Protein AF-A0A379AFY8-F1 (afdb_monomer_lite)

Radius of gyration: 23.56 Å; chains: 1; bounding box: 49×49×52 Å

Sequence (145 aa):
MICLQGTSFAFLGVILSGGLMVKGRGGSPEEIMAMLFGCNLVAALIPILISRCVGSLRKVLTPVVTGTVITLIGISLIKVSITDWAGGHNATDFGSPGNLALGGADVAGDRGAEPLAKSLGAAGGGGGRNRGGMRCRGLDRSSAT

Foldseek 3Di:
DDDDDDDDLLCVVVLVVVLVVCVVVVHDPVVSVVCSVVVVVVVVVVCVVVVVVVPPCVVVPDPVVVVVSVVVSVVVVVVVVVCVLQPHDDDPRRNDVVSVVVVVVVVVVVVVVVVVVVVVVVVPPDDDDDCDDDDPDDDPDDDDD

Structure (mmCIF, N/CA/C/O backbone):
data_AF-A0A379AFY8-F1
#
_entry.id   AF-A0A379AFY8-F1
#
loop_
_atom_site.group_PDB
_atom_site.id
_atom_site.type_symbol
_atom_site.label_atom_id
_atom_site.label_alt_id
_atom_site.label_comp_id
_atom_site.label_asym_id
_atom_site.label_entity_id
_atom_site.label_seq_id
_atom_site.pdbx_PDB_ins_code
_atom_site.Cartn_x
_atom_site.Cartn_y
_atom_site.Cartn_z
_atom_site.occupancy
_atom_site.B_iso_or_equiv
_atom_site.auth_seq_id
_atom_site.auth_comp_id
_atom_site.auth_asym_id
_atom_site.auth_atom_id
_atom_site.pdbx_PDB_model_num
ATOM 1 N N . MET A 1 1 ? -10.998 20.710 13.074 1.00 56.12 1 MET A N 1
ATOM 2 C CA . MET A 1 1 ? -10.455 19.383 12.714 1.00 56.12 1 MET A CA 1
ATOM 3 C C . MET A 1 1 ? -10.229 19.382 11.217 1.00 56.12 1 MET A C 1
ATOM 5 O O . MET A 1 1 ? -11.190 19.586 10.489 1.00 56.12 1 MET A O 1
ATOM 9 N N . ILE A 1 2 ? -8.980 19.258 10.767 1.00 60.00 2 ILE A N 1
ATOM 10 C CA . ILE A 1 2 ? -8.680 19.114 9.337 1.00 60.00 2 ILE A CA 1
ATOM 11 C C . ILE A 1 2 ? -8.851 17.634 9.000 1.00 60.00 2 ILE A C 1
ATOM 13 O O . ILE A 1 2 ? -8.168 16.791 9.576 1.00 60.00 2 ILE A O 1
ATOM 17 N N . CYS A 1 3 ? -9.791 17.324 8.111 1.00 80.06 3 CYS A N 1
ATOM 18 C CA . CYS A 1 3 ? -9.971 15.976 7.587 1.00 80.06 3 CYS A CA 1
ATOM 19 C C . CYS A 1 3 ? -9.143 15.863 6.308 1.00 80.06 3 CYS A C 1
ATOM 21 O O . CYS A 1 3 ? -9.546 16.377 5.268 1.00 80.06 3 CYS A O 1
ATOM 23 N N . LEU A 1 4 ? -7.971 15.233 6.391 1.00 83.62 4 LEU A N 1
ATOM 24 C CA . LEU A 1 4 ? -7.184 14.906 5.208 1.00 83.62 4 LEU A CA 1
ATOM 25 C C . LEU A 1 4 ? -7.728 13.596 4.624 1.00 83.62 4 LEU A C 1
ATOM 27 O O . LEU A 1 4 ? -7.610 12.544 5.251 1.00 83.62 4 LEU A O 1
ATOM 31 N N . GLN A 1 5 ? -8.361 13.661 3.454 1.00 86.31 5 GLN A N 1
ATOM 32 C CA . GLN A 1 5 ? -8.880 12.484 2.763 1.00 86.31 5 GLN A CA 1
ATOM 33 C C . GLN A 1 5 ? -7.851 12.009 1.737 1.00 86.31 5 GLN A C 1
ATOM 35 O O . GLN A 1 5 ? -7.499 12.740 0.817 1.00 86.31 5 GLN A O 1
ATOM 40 N N . GLY A 1 6 ? -7.360 10.785 1.917 1.00 81.12 6 GLY A N 1
ATOM 41 C CA . GLY A 1 6 ? -6.453 10.122 0.986 1.00 81.12 6 GLY A CA 1
ATOM 42 C C . GLY A 1 6 ? -7.106 8.909 0.332 1.00 81.12 6 GLY A C 1
ATOM 43 O O . GLY A 1 6 ? -8.086 8.356 0.837 1.00 81.12 6 GLY A O 1
ATOM 44 N N . THR A 1 7 ? -6.541 8.471 -0.787 1.00 82.31 7 THR A N 1
ATOM 45 C CA . THR A 1 7 ? -6.896 7.204 -1.431 1.00 82.31 7 THR A CA 1
ATOM 46 C C . THR A 1 7 ? -6.288 6.041 -0.649 1.00 82.31 7 THR A C 1
ATOM 48 O O . THR A 1 7 ? -5.096 6.043 -0.344 1.00 82.31 7 THR A O 1
ATOM 51 N N . SER A 1 8 ? -7.095 5.038 -0.304 1.00 84.06 8 SER A N 1
ATOM 52 C CA . SER A 1 8 ? -6.629 3.895 0.487 1.00 84.06 8 SER A CA 1
ATOM 53 C C . SER A 1 8 ? -5.822 2.908 -0.359 1.00 84.06 8 SER A C 1
ATOM 55 O O . SER A 1 8 ? -6.350 2.298 -1.288 1.00 84.06 8 SER A O 1
ATOM 57 N N . PHE A 1 9 ? -4.565 2.671 0.023 1.00 84.06 9 PHE A N 1
ATOM 58 C CA . PHE A 1 9 ? -3.711 1.647 -0.592 1.00 84.06 9 PHE A CA 1
ATOM 59 C C . PHE A 1 9 ? -4.198 0.213 -0.353 1.00 84.06 9 PHE A C 1
ATOM 61 O O . PH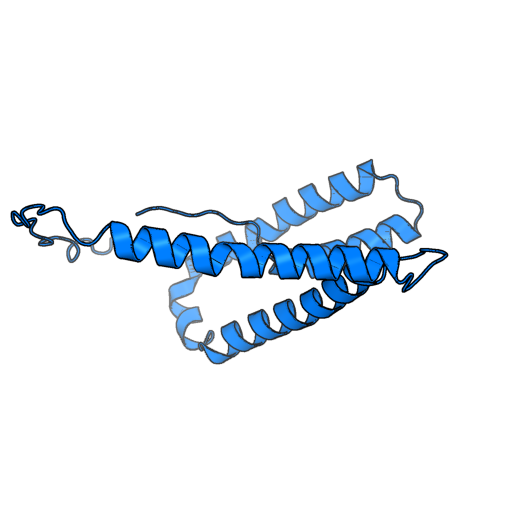E A 1 9 ? -3.835 -0.687 -1.105 1.00 84.06 9 PHE A O 1
ATOM 68 N N . ALA A 1 10 ? -5.055 -0.021 0.645 1.00 84.62 10 ALA A N 1
ATOM 69 C CA . ALA A 1 10 ? -5.601 -1.354 0.903 1.00 84.62 10 ALA A CA 1
ATOM 70 C C . ALA A 1 10 ? -6.446 -1.880 -0.271 1.00 84.62 10 ALA A C 1
ATOM 72 O O . ALA A 1 10 ? -6.585 -3.087 -0.449 1.00 84.62 10 ALA A O 1
ATOM 73 N N . PHE A 1 11 ? -6.991 -0.977 -1.088 1.00 85.25 11 PHE A N 1
ATOM 74 C CA . PHE A 1 11 ? -7.875 -1.337 -2.191 1.00 85.25 11 PHE A CA 1
ATOM 75 C C . PHE A 1 11 ? -7.125 -1.723 -3.477 1.00 85.25 11 PHE A C 1
ATOM 77 O O . PHE A 1 11 ? -7.668 -2.423 -4.333 1.00 85.25 11 PHE A O 1
ATOM 84 N N . LEU A 1 12 ? -5.854 -1.323 -3.597 1.00 86.50 12 LEU A N 1
ATOM 85 C CA . LEU A 1 12 ? -5.041 -1.550 -4.794 1.00 86.50 12 LEU A CA 1
ATOM 86 C C . LEU A 1 12 ? -4.856 -3.037 -5.105 1.00 86.50 12 LEU A C 1
ATOM 88 O O . LEU A 1 12 ? -4.976 -3.429 -6.261 1.00 86.50 12 LEU A O 1
ATOM 92 N N . GLY A 1 13 ? -4.617 -3.873 -4.090 1.00 86.88 13 GLY A N 1
ATOM 93 C CA . GLY A 1 13 ? -4.394 -5.309 -4.290 1.00 86.88 13 GLY A CA 1
ATOM 94 C C . GLY A 1 13 ? -5.606 -6.029 -4.892 1.00 86.88 13 GLY A C 1
ATOM 95 O O . GLY A 1 13 ? -5.459 -6.831 -5.815 1.00 86.88 13 GLY A O 1
ATOM 96 N N . VAL A 1 14 ? -6.810 -5.695 -4.418 1.00 86.56 14 VAL A N 1
ATOM 97 C CA . VAL A 1 14 ? -8.071 -6.277 -4.909 1.00 86.56 14 VAL A CA 1
ATOM 98 C C . VAL A 1 14 ? -8.338 -5.837 -6.348 1.00 86.56 14 VAL A C 1
ATOM 100 O O . VAL A 1 14 ? -8.666 -6.663 -7.199 1.00 86.56 14 VAL A O 1
ATOM 103 N N . ILE A 1 15 ? -8.135 -4.549 -6.637 1.00 87.69 15 ILE A N 1
ATOM 104 C CA . ILE A 1 15 ? -8.316 -3.979 -7.975 1.00 87.69 15 ILE A CA 1
ATOM 105 C C . ILE A 1 15 ? -7.312 -4.548 -8.981 1.00 87.69 15 ILE A C 1
ATOM 107 O O . ILE A 1 15 ? -7.711 -4.904 -10.084 1.00 87.69 15 ILE A O 1
ATOM 111 N N . LEU A 1 16 ? -6.032 -4.673 -8.621 1.00 87.12 16 LEU A N 1
ATOM 112 C CA . LEU A 1 16 ? -5.011 -5.264 -9.494 1.00 87.12 16 LEU A CA 1
ATOM 113 C C . LEU A 1 16 ? -5.355 -6.717 -9.835 1.00 87.12 16 LEU A C 1
ATOM 115 O O . LEU A 1 16 ? -5.280 -7.114 -10.995 1.00 87.12 16 LEU A O 1
ATOM 119 N N . SER A 1 17 ? -5.797 -7.494 -8.845 1.00 86.38 17 SER A N 1
ATOM 120 C CA . SER A 1 17 ? -6.226 -8.876 -9.064 1.00 86.38 17 SER A CA 1
ATOM 121 C C . SER A 1 17 ? -7.456 -8.963 -9.978 1.00 86.38 17 SER A C 1
ATOM 123 O O . SER A 1 17 ? -7.439 -9.710 -10.959 1.00 86.38 17 SER A O 1
ATOM 125 N N . GLY A 1 18 ? -8.493 -8.159 -9.719 1.00 85.19 18 GLY A N 1
ATOM 126 C CA . GLY A 1 18 ? -9.702 -8.120 -10.548 1.00 85.19 18 GLY A CA 1
ATOM 127 C C . GLY A 1 18 ? -9.443 -7.599 -11.966 1.00 85.19 18 GLY A C 1
ATOM 128 O O . GLY A 1 18 ? -9.923 -8.177 -12.940 1.00 85.19 18 GLY A O 1
ATOM 129 N N . GLY A 1 19 ? -8.622 -6.558 -12.099 1.00 83.19 19 GLY A N 1
ATOM 130 C CA . GLY A 1 19 ? -8.264 -5.937 -13.372 1.00 83.19 19 GLY A CA 1
ATOM 131 C C . GLY A 1 19 ? -7.438 -6.853 -14.272 1.00 83.19 19 GLY A C 1
ATOM 132 O O . GLY A 1 19 ? -7.689 -6.901 -15.474 1.00 83.19 19 GLY A O 1
ATOM 133 N N . LEU A 1 20 ? -6.515 -7.646 -13.716 1.00 81.69 20 LEU A N 1
ATOM 134 C CA . LEU A 1 20 ? -5.796 -8.672 -14.482 1.00 81.69 20 LEU A CA 1
ATOM 135 C C . LEU A 1 20 ? -6.735 -9.780 -14.974 1.00 81.69 20 LEU A C 1
ATOM 137 O O . LEU A 1 20 ? -6.572 -10.268 -16.092 1.00 81.69 20 LEU A O 1
ATOM 141 N N . MET A 1 21 ? -7.750 -10.137 -14.182 1.00 81.12 21 MET A N 1
ATOM 142 C CA . MET A 1 21 ? -8.750 -11.126 -14.581 1.00 81.12 21 MET A CA 1
ATOM 143 C C . MET A 1 21 ? -9.642 -10.618 -15.724 1.00 81.12 21 MET A C 1
ATOM 145 O O . MET A 1 21 ? -9.911 -11.371 -16.657 1.00 81.12 21 MET A O 1
ATOM 149 N N . VAL A 1 22 ? -10.065 -9.348 -15.694 1.00 79.81 22 VAL A N 1
ATOM 150 C CA . VAL A 1 22 ? -10.848 -8.729 -16.784 1.00 79.81 22 VAL A CA 1
ATOM 151 C C . VAL A 1 22 ? -9.993 -8.515 -18.032 1.00 79.81 22 VAL A C 1
ATOM 153 O O . VAL A 1 22 ? -10.420 -8.848 -19.138 1.00 79.81 22 VAL A O 1
ATOM 156 N N . LYS A 1 23 ? -8.745 -8.069 -17.864 1.00 75.56 23 LYS A N 1
ATOM 157 C CA . LYS A 1 23 ? -7.785 -7.925 -18.965 1.00 75.56 23 LYS A CA 1
ATOM 158 C C . LYS A 1 23 ? -7.496 -9.265 -19.651 1.00 75.56 23 LYS A C 1
ATOM 160 O O . LYS A 1 23 ? -7.414 -9.319 -20.873 1.00 75.56 23 LYS A O 1
ATOM 165 N N . GLY A 1 24 ? -7.416 -10.358 -18.889 1.00 73.38 24 GLY A N 1
ATOM 166 C CA . GLY A 1 24 ? -7.248 -11.716 -19.421 1.00 73.38 24 GLY A CA 1
ATOM 167 C C . GLY A 1 24 ? -8.440 -12.230 -20.238 1.00 73.38 24 GLY A C 1
ATOM 168 O O . GLY A 1 24 ? -8.279 -13.146 -21.038 1.00 73.38 24 GLY A O 1
ATOM 169 N N . ARG A 1 25 ? -9.624 -11.626 -20.084 1.00 73.06 25 ARG A N 1
ATOM 170 C CA . ARG A 1 25 ? -10.812 -11.916 -20.904 1.00 73.06 25 ARG A CA 1
ATOM 171 C C . ARG A 1 25 ? -10.913 -11.029 -22.151 1.00 73.06 25 ARG A C 1
ATOM 173 O O . ARG A 1 25 ? -11.914 -11.108 -22.851 1.00 73.06 25 ARG A O 1
ATOM 180 N N . GLY A 1 26 ? -9.899 -10.204 -22.427 1.00 70.56 26 GLY A N 1
ATOM 181 C CA . GLY A 1 26 ? -9.925 -9.238 -23.528 1.00 70.56 26 GLY A CA 1
ATOM 182 C C . GLY A 1 26 ? -10.814 -8.026 -23.249 1.00 70.56 26 GLY A C 1
ATOM 183 O O . GLY A 1 26 ? -11.225 -7.358 -24.191 1.00 70.56 26 GLY A O 1
ATOM 184 N N . GLY A 1 27 ? -11.121 -7.761 -21.973 1.00 69.81 27 GLY A N 1
ATOM 185 C CA . GLY A 1 27 ? -11.959 -6.638 -21.573 1.00 69.81 27 GLY A CA 1
ATOM 186 C C . GLY A 1 27 ? -11.355 -5.303 -21.997 1.00 69.81 27 GLY A C 1
ATOM 187 O O . GLY A 1 27 ? -10.154 -5.056 -21.829 1.00 69.81 27 GLY A O 1
ATOM 188 N N . SER A 1 28 ? -12.210 -4.456 -22.549 1.00 78.19 28 SER A N 1
ATOM 189 C CA . SER A 1 28 ? -11.884 -3.089 -22.938 1.00 78.19 28 SER A CA 1
ATOM 190 C C . SER A 1 28 ? -11.481 -2.248 -21.710 1.00 78.19 28 SER A C 1
ATOM 192 O O . SER A 1 28 ? -11.909 -2.542 -20.585 1.00 78.19 28 SER A O 1
ATOM 194 N N . PRO A 1 29 ? -10.641 -1.205 -21.865 1.00 77.25 29 PRO A N 1
ATOM 195 C CA . PRO A 1 29 ? -10.290 -0.307 -20.763 1.00 77.25 29 PRO A CA 1
ATOM 196 C C . PRO A 1 29 ? -11.520 0.283 -20.060 1.00 77.25 29 PRO A C 1
ATOM 198 O O . PRO A 1 29 ? -11.498 0.488 -18.844 1.00 77.25 29 PRO A O 1
ATOM 201 N N . GLU A 1 30 ? -12.609 0.502 -20.796 1.00 82.25 30 GLU A N 1
ATOM 202 C CA . GLU A 1 30 ? -13.874 1.007 -20.271 1.00 82.25 30 GLU A CA 1
ATOM 203 C C . GLU A 1 30 ? -14.526 0.033 -19.279 1.00 82.25 30 GLU A C 1
ATOM 205 O O . GLU A 1 30 ? -14.983 0.457 -18.216 1.00 82.25 30 GLU A O 1
ATOM 210 N N . GLU A 1 31 ? -14.524 -1.271 -19.568 1.00 82.44 31 GLU A N 1
ATOM 211 C CA . GLU A 1 31 ? -15.087 -2.296 -18.676 1.00 82.44 31 GLU A CA 1
ATOM 212 C C . GLU A 1 31 ? -14.289 -2.427 -17.380 1.00 82.44 31 GLU A C 1
ATOM 214 O O . GLU A 1 31 ? -14.872 -2.576 -16.302 1.00 82.44 31 GLU A O 1
ATOM 219 N N . ILE A 1 32 ? -12.960 -2.322 -17.466 1.00 85.38 32 ILE A N 1
ATOM 220 C CA . ILE A 1 32 ? -12.096 -2.324 -16.282 1.00 85.38 32 ILE A CA 1
ATOM 221 C C . ILE A 1 32 ? -12.460 -1.127 -15.406 1.00 85.38 32 ILE A C 1
ATOM 223 O O . ILE A 1 32 ? -12.756 -1.304 -14.226 1.00 85.38 32 ILE A O 1
ATOM 227 N N . MET A 1 33 ? -12.509 0.077 -15.977 1.00 86.38 33 MET A N 1
ATOM 228 C CA . MET A 1 33 ? -12.815 1.296 -15.225 1.00 86.38 33 MET A CA 1
ATOM 229 C C . MET A 1 33 ? -14.227 1.265 -14.625 1.00 86.38 33 MET A C 1
ATOM 231 O O . MET A 1 33 ? -14.398 1.605 -13.451 1.00 86.38 33 MET A O 1
ATOM 235 N N . ALA A 1 34 ? -15.225 0.786 -15.374 1.00 89.81 34 ALA A N 1
ATOM 236 C CA . ALA A 1 34 ? -16.583 0.591 -14.868 1.00 89.81 34 ALA A CA 1
ATOM 237 C C . ALA A 1 34 ? -16.616 -0.394 -13.686 1.00 89.81 34 ALA A C 1
ATOM 239 O O . ALA A 1 34 ? -17.270 -0.126 -12.672 1.00 89.81 34 ALA A O 1
ATOM 240 N N . MET A 1 35 ? -15.855 -1.492 -13.766 1.00 89.12 35 MET A N 1
ATOM 241 C CA . MET A 1 35 ? -15.707 -2.444 -12.665 1.00 89.12 35 MET A CA 1
ATOM 242 C C . MET A 1 35 ? -15.054 -1.797 -11.437 1.00 89.12 35 MET A C 1
ATOM 244 O O . MET A 1 35 ? -15.513 -2.048 -10.324 1.00 89.12 35 MET A O 1
ATOM 248 N N . LEU A 1 36 ? -14.023 -0.959 -11.601 1.00 89.81 36 LEU A N 1
ATOM 249 C CA . LEU A 1 36 ? -13.350 -0.306 -10.468 1.00 89.81 36 LEU A CA 1
ATOM 250 C C . LEU A 1 36 ? -14.298 0.620 -9.706 1.00 89.81 36 LEU A C 1
ATOM 252 O O . LEU A 1 36 ? -14.398 0.525 -8.480 1.00 89.81 36 LEU A O 1
ATOM 256 N N . PHE A 1 37 ? -15.025 1.480 -10.423 1.00 89.31 37 PHE A N 1
ATOM 257 C CA . PHE A 1 37 ? -15.994 2.385 -9.805 1.00 89.31 37 PHE A CA 1
ATOM 258 C C . PHE A 1 37 ? -17.157 1.623 -9.162 1.00 89.31 37 PHE A C 1
ATOM 260 O O . PHE A 1 37 ? -17.527 1.930 -8.027 1.00 89.31 37 PHE A O 1
ATOM 267 N N . GLY A 1 38 ? -17.686 0.593 -9.832 1.00 89.88 38 GLY A N 1
ATOM 268 C CA . GLY A 1 38 ? -18.755 -0.248 -9.289 1.00 89.88 38 GLY A CA 1
ATOM 269 C C . GLY A 1 38 ? -18.322 -1.033 -8.048 1.00 89.88 38 GLY A C 1
ATOM 270 O O . GLY A 1 38 ? -19.020 -1.040 -7.034 1.00 89.88 38 GLY A O 1
ATOM 271 N N . CYS A 1 39 ? -17.138 -1.646 -8.085 1.00 89.62 39 CYS A N 1
ATOM 272 C CA . CYS A 1 39 ? -16.603 -2.424 -6.971 1.00 89.62 39 CYS A CA 1
ATOM 273 C C . CYS A 1 39 ? -16.295 -1.532 -5.763 1.00 89.62 39 CYS A C 1
ATOM 275 O O . CYS A 1 39 ? -16.652 -1.888 -4.641 1.00 89.62 39 CYS A O 1
ATOM 277 N N . ASN A 1 40 ? -15.709 -0.348 -5.975 1.00 89.44 40 ASN A N 1
ATOM 278 C CA . ASN A 1 40 ? -15.429 0.590 -4.889 1.00 89.44 40 ASN A CA 1
ATOM 279 C C . ASN A 1 40 ? -16.717 1.147 -4.256 1.00 89.44 40 ASN A C 1
ATOM 281 O O . ASN A 1 40 ? -16.789 1.270 -3.034 1.00 89.44 40 ASN A O 1
ATOM 285 N N . LEU A 1 41 ? -17.751 1.425 -5.060 1.00 90.81 41 LEU A N 1
ATOM 286 C CA . LEU A 1 41 ? -19.056 1.866 -4.557 1.00 90.81 41 LEU A CA 1
ATOM 287 C C . LEU A 1 41 ? -19.673 0.823 -3.615 1.00 90.81 41 LEU A C 1
ATOM 289 O O . LEU A 1 41 ? -20.112 1.162 -2.518 1.00 90.81 41 LEU A O 1
ATOM 293 N N . VAL A 1 42 ? -19.665 -0.448 -4.021 1.00 91.12 42 VAL A N 1
ATOM 294 C CA . VAL A 1 42 ? -20.203 -1.547 -3.206 1.00 91.12 42 VAL A CA 1
ATOM 295 C C . VAL A 1 42 ? -19.325 -1.805 -1.982 1.00 91.12 42 VAL A C 1
ATOM 297 O O . VAL A 1 42 ? -19.837 -1.969 -0.874 1.00 91.12 42 VAL A O 1
ATOM 300 N N . ALA A 1 43 ? -18.003 -1.804 -2.143 1.00 87.75 43 ALA A N 1
ATOM 301 C CA . ALA A 1 43 ? -17.089 -2.078 -1.046 1.00 87.75 43 ALA A CA 1
ATOM 302 C C . ALA A 1 43 ? -17.121 -0.998 0.040 1.00 87.75 43 ALA A C 1
ATOM 304 O O . ALA A 1 43 ? -16.953 -1.333 1.209 1.00 87.75 43 ALA A O 1
ATOM 305 N N . ALA A 1 44 ? -17.395 0.264 -0.306 1.00 88.56 44 ALA A N 1
ATOM 306 C CA . ALA A 1 44 ? -17.545 1.350 0.661 1.00 88.56 44 ALA A CA 1
ATOM 307 C C . ALA A 1 44 ? -18.740 1.155 1.617 1.00 88.56 44 ALA A C 1
ATOM 309 O O . ALA A 1 44 ? -18.709 1.653 2.744 1.00 88.56 44 ALA A O 1
ATOM 310 N N . LEU A 1 45 ? -19.762 0.386 1.224 1.00 89.38 45 LEU A N 1
ATOM 311 C CA . LEU A 1 45 ? -20.919 0.101 2.081 1.00 89.38 45 LEU A CA 1
ATOM 312 C C . LEU A 1 45 ? -20.544 -0.747 3.303 1.00 89.38 45 LEU A C 1
ATOM 314 O O . LEU A 1 45 ? -21.112 -0.564 4.382 1.00 89.38 45 LEU A O 1
ATOM 318 N N . ILE A 1 46 ? -19.561 -1.639 3.159 1.00 86.62 46 ILE A N 1
ATOM 319 C CA . ILE A 1 46 ? -19.152 -2.567 4.218 1.00 86.62 46 ILE A CA 1
ATOM 320 C C . ILE A 1 46 ? -18.528 -1.803 5.409 1.00 86.62 46 ILE A C 1
ATOM 322 O O . ILE A 1 46 ? -19.027 -1.953 6.528 1.00 86.62 46 ILE A O 1
ATOM 326 N N . PRO A 1 47 ? -17.516 -0.924 5.229 1.00 82.50 47 PRO A N 1
ATOM 327 C CA . PRO A 1 47 ? -16.999 -0.075 6.299 1.00 82.50 47 PRO A CA 1
ATOM 328 C C . PRO A 1 47 ? -18.042 0.860 6.908 1.00 82.50 47 PRO A C 1
ATOM 330 O O . PRO A 1 47 ? -18.006 1.077 8.116 1.00 82.50 47 PRO A O 1
ATOM 333 N N . ILE A 1 48 ? -18.970 1.406 6.112 1.00 86.88 48 ILE A N 1
ATOM 334 C CA . ILE A 1 48 ? -20.033 2.292 6.620 1.00 86.88 48 ILE A CA 1
ATOM 335 C C . ILE A 1 48 ? -20.932 1.534 7.603 1.00 86.88 48 ILE A C 1
ATOM 337 O O . ILE A 1 48 ? -21.244 2.044 8.682 1.00 86.88 48 ILE A O 1
ATOM 341 N N . LEU A 1 49 ? -21.303 0.296 7.269 1.00 85.25 49 LEU A N 1
ATOM 342 C CA . LEU A 1 49 ? -22.118 -0.543 8.142 1.00 85.25 49 LEU A CA 1
ATOM 343 C C . LEU A 1 49 ? -21.353 -0.950 9.410 1.00 85.25 49 LEU A C 1
ATOM 345 O O . LEU A 1 49 ? -21.884 -0.842 10.515 1.00 85.25 49 LEU A O 1
ATOM 349 N N . ILE A 1 50 ? -20.085 -1.343 9.263 1.00 81.94 50 ILE A N 1
ATOM 350 C CA . ILE A 1 50 ? -19.220 -1.738 10.387 1.00 81.94 50 ILE A CA 1
ATOM 351 C C . ILE A 1 50 ? -18.904 -0.547 11.305 1.00 81.94 50 ILE A C 1
ATOM 353 O O . ILE A 1 50 ? -18.787 -0.728 12.520 1.00 81.94 50 ILE A O 1
ATOM 357 N N . SER A 1 51 ? -18.829 0.677 10.769 1.00 81.25 51 SER A N 1
ATOM 358 C CA . SER A 1 51 ? -18.583 1.902 11.543 1.00 81.25 51 SER A CA 1
ATOM 359 C C . SER A 1 51 ? -19.612 2.094 12.666 1.00 81.25 51 SER A C 1
ATOM 361 O O . SER A 1 51 ? -19.258 2.505 13.772 1.00 81.25 51 SER A O 1
ATOM 363 N N . ARG A 1 52 ? -20.867 1.678 12.446 1.00 74.62 52 ARG A N 1
ATOM 364 C CA . ARG A 1 52 ? -21.933 1.732 13.464 1.00 74.62 52 ARG A CA 1
ATOM 365 C C . ARG A 1 52 ? -21.734 0.743 14.621 1.00 74.62 52 ARG A C 1
ATOM 367 O O . ARG A 1 52 ? -22.286 0.957 15.695 1.00 74.62 52 ARG A O 1
ATOM 374 N N . CYS A 1 53 ? -20.930 -0.304 14.439 1.00 68.69 53 CYS A N 1
ATOM 375 C CA . CYS A 1 53 ? -20.685 -1.364 15.427 1.00 68.69 53 CYS A CA 1
ATOM 376 C C . CYS A 1 53 ? -19.291 -1.280 16.086 1.00 68.69 53 CYS A C 1
ATOM 378 O O . CYS A 1 53 ? -18.875 -2.200 16.798 1.00 68.69 53 CYS A O 1
ATOM 380 N N . VAL A 1 54 ? -18.562 -0.172 15.892 1.00 63.38 54 VAL A N 1
ATOM 381 C CA . VAL A 1 54 ? -17.150 -0.022 16.300 1.00 63.38 54 VAL A CA 1
ATOM 382 C C . VAL A 1 54 ? -16.909 -0.110 17.816 1.00 63.38 54 VAL A C 1
ATOM 384 O O . VAL A 1 54 ? -15.783 -0.368 18.247 1.00 63.38 54 VAL A O 1
ATOM 387 N N . GLY A 1 55 ? -17.954 0.062 18.635 1.00 62.75 55 GLY A N 1
ATOM 388 C CA . GLY A 1 55 ? -17.867 -0.003 20.098 1.00 62.75 55 GLY A CA 1
ATOM 389 C C . GLY A 1 55 ? -17.340 -1.343 20.629 1.00 62.75 55 GLY A C 1
ATOM 390 O O . GLY A 1 55 ? -16.567 -1.353 21.584 1.00 62.75 55 GLY A O 1
ATOM 391 N N . SER A 1 56 ? -17.672 -2.462 19.974 1.00 60.38 56 SER A N 1
ATOM 392 C CA . SER A 1 56 ? -17.202 -3.801 20.378 1.00 60.38 56 SER A CA 1
ATOM 393 C C . SER A 1 56 ? -15.901 -4.223 19.678 1.00 60.38 56 SER A C 1
ATOM 395 O O . SER A 1 56 ? -15.121 -5.008 20.218 1.00 60.38 56 SER A O 1
ATOM 397 N N . LEU A 1 57 ? -15.616 -3.669 18.494 1.00 59.66 57 LEU A N 1
ATOM 398 C CA . LEU A 1 57 ? -14.509 -4.109 17.636 1.00 59.66 57 LEU A CA 1
ATOM 399 C C . LEU A 1 57 ? -13.137 -3.550 18.066 1.00 59.66 57 LEU A C 1
ATOM 401 O O . LEU A 1 57 ? -12.104 -4.144 17.755 1.00 59.66 57 LEU A O 1
ATOM 405 N N . ARG A 1 58 ? -13.111 -2.467 18.862 1.00 61.44 58 ARG A N 1
ATOM 406 C CA . ARG A 1 58 ? -11.878 -1.901 19.454 1.00 61.44 58 ARG A CA 1
ATOM 407 C C . ARG A 1 58 ? -11.103 -2.875 20.350 1.00 61.44 58 ARG A C 1
ATOM 409 O O . ARG A 1 58 ? -9.908 -2.680 20.525 1.00 61.44 58 ARG A O 1
ATOM 416 N N . LYS A 1 59 ? -11.749 -3.908 20.910 1.00 63.16 59 LYS A N 1
ATOM 417 C CA . LYS A 1 59 ? -11.061 -4.951 21.699 1.00 63.16 59 LYS A CA 1
ATOM 418 C C . LYS A 1 59 ? -10.339 -5.987 20.831 1.00 63.16 59 LYS A C 1
ATOM 420 O O . LYS A 1 59 ? -9.384 -6.592 21.297 1.00 63.16 59 LYS A O 1
ATOM 425 N N . VAL A 1 60 ? -10.792 -6.186 19.591 1.00 65.50 60 VAL A N 1
ATOM 426 C CA . VAL A 1 60 ? -10.269 -7.214 18.673 1.00 65.50 60 VAL A CA 1
ATOM 427 C C . VAL A 1 60 ? -9.209 -6.633 17.736 1.00 65.50 60 VAL A C 1
ATOM 429 O O . VAL A 1 60 ? -8.205 -7.285 17.459 1.00 65.50 60 VAL A O 1
ATOM 432 N N . LEU A 1 61 ? -9.380 -5.379 17.306 1.00 64.31 61 LEU A N 1
ATOM 433 C CA . LEU A 1 61 ? -8.376 -4.633 16.544 1.00 64.31 61 LEU A CA 1
ATOM 434 C C . LEU A 1 61 ? -7.280 -4.107 17.476 1.00 64.31 61 LEU A C 1
ATOM 436 O O . LEU A 1 61 ? -7.154 -2.907 17.724 1.00 64.31 61 LEU A O 1
ATOM 440 N N . THR A 1 62 ? -6.488 -5.025 18.019 1.00 74.50 62 THR A N 1
ATOM 441 C CA . THR A 1 62 ? -5.232 -4.675 18.680 1.00 74.50 62 THR A CA 1
ATOM 442 C C . THR A 1 62 ? -4.299 -3.982 17.677 1.00 74.50 62 THR A C 1
ATOM 444 O O . THR A 1 62 ? -4.333 -4.302 16.484 1.00 74.50 62 THR A O 1
ATOM 447 N N . PRO A 1 63 ? -3.430 -3.052 18.128 1.00 78.94 63 PRO A N 1
ATOM 448 C CA . PRO A 1 63 ? -2.487 -2.342 17.253 1.00 78.94 63 PRO A CA 1
ATOM 449 C C . PRO A 1 63 ? -1.593 -3.290 16.438 1.00 78.94 63 PRO A C 1
ATOM 451 O O . PRO A 1 63 ? -1.096 -2.911 15.382 1.00 78.94 63 PRO A O 1
ATOM 454 N N . VAL A 1 64 ? -1.447 -4.536 16.896 1.00 86.75 64 VAL A N 1
ATOM 455 C CA . VAL A 1 64 ? -0.731 -5.607 16.204 1.00 86.75 64 VAL A CA 1
ATOM 456 C C . VAL A 1 64 ? -1.392 -5.954 14.868 1.00 86.75 64 VAL A C 1
ATOM 458 O O . VAL A 1 64 ? -0.711 -5.952 13.852 1.00 86.75 64 VAL A O 1
ATOM 461 N N . VAL A 1 65 ? -2.711 -6.173 14.824 1.00 87.69 65 VAL A N 1
ATOM 462 C CA . VAL A 1 65 ? -3.410 -6.579 13.588 1.00 87.69 65 VAL A CA 1
ATOM 463 C C . VAL A 1 65 ? -3.352 -5.469 12.540 1.00 87.69 65 VAL A C 1
ATOM 465 O O . VAL A 1 65 ? -3.009 -5.716 11.385 1.00 87.69 65 VAL A O 1
ATOM 468 N N . THR A 1 66 ? -3.628 -4.231 12.952 1.00 87.50 66 THR A N 1
ATOM 469 C CA . THR A 1 66 ? -3.562 -3.071 12.054 1.00 87.50 66 THR A CA 1
ATOM 4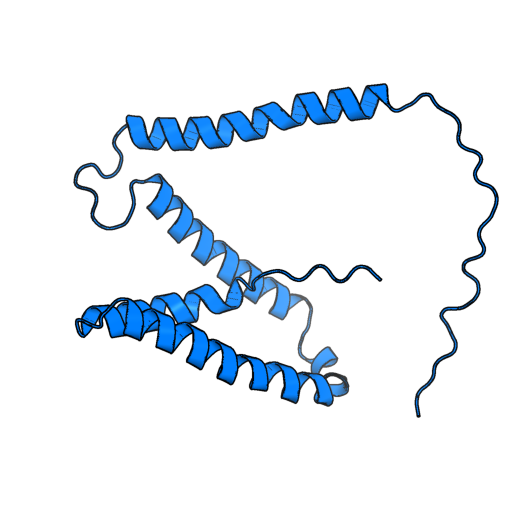70 C C . THR A 1 66 ? -2.135 -2.842 11.554 1.00 87.50 66 THR A C 1
ATOM 472 O O . THR A 1 66 ? -1.942 -2.586 10.367 1.00 87.50 66 THR A O 1
ATOM 475 N N . GLY A 1 67 ? -1.131 -2.996 12.424 1.00 88.56 67 GLY A N 1
ATOM 476 C CA . GLY A 1 67 ? 0.280 -2.909 12.051 1.00 88.56 67 GLY A CA 1
ATOM 477 C C . GLY A 1 67 ? 0.674 -3.969 11.024 1.00 88.56 67 GLY A C 1
ATOM 478 O O . GLY A 1 67 ? 1.194 -3.622 9.967 1.00 88.56 67 GLY A O 1
ATOM 479 N N . THR A 1 68 ? 0.351 -5.242 11.275 1.00 92.50 68 THR A N 1
ATOM 480 C CA . THR A 1 68 ? 0.682 -6.343 10.359 1.00 92.50 68 THR A CA 1
ATOM 481 C C . THR A 1 68 ? 0.036 -6.159 8.987 1.00 92.50 68 THR A C 1
ATOM 483 O O . THR A 1 68 ? 0.717 -6.325 7.978 1.00 92.50 68 THR A O 1
ATOM 486 N N . VAL A 1 69 ? -1.239 -5.763 8.913 1.00 90.75 69 VAL A N 1
ATOM 487 C CA . VAL A 1 69 ? -1.913 -5.529 7.622 1.00 90.75 69 VAL A CA 1
ATOM 488 C C . VAL A 1 69 ? -1.250 -4.388 6.843 1.00 90.75 69 VAL A C 1
ATOM 490 O O . VAL A 1 69 ? -1.000 -4.539 5.648 1.00 90.75 69 VAL A O 1
ATOM 493 N N . ILE A 1 70 ? -0.905 -3.275 7.501 1.00 90.69 70 ILE A N 1
ATOM 494 C CA . ILE A 1 70 ? -0.213 -2.154 6.843 1.00 90.69 70 ILE A CA 1
ATOM 495 C C . ILE A 1 70 ? 1.177 -2.583 6.358 1.00 90.69 70 ILE A C 1
ATOM 497 O O . ILE A 1 70 ? 1.552 -2.258 5.232 1.00 90.69 70 ILE A O 1
ATOM 501 N N . THR A 1 71 ? 1.923 -3.359 7.149 1.00 93.44 71 THR A N 1
ATOM 502 C CA . THR A 1 71 ? 3.224 -3.899 6.729 1.00 93.44 71 THR A CA 1
ATOM 503 C C . THR A 1 71 ? 3.090 -4.818 5.515 1.00 93.44 71 THR A C 1
ATOM 505 O O . THR A 1 71 ? 3.878 -4.701 4.580 1.00 93.44 71 THR A O 1
ATOM 508 N N . LEU A 1 72 ? 2.076 -5.687 5.474 1.00 91.69 72 LEU A N 1
ATOM 509 C CA . LEU A 1 72 ? 1.825 -6.570 4.327 1.00 91.69 72 LEU A CA 1
ATOM 510 C C . LEU A 1 72 ? 1.480 -5.787 3.050 1.00 91.69 72 LEU A C 1
ATOM 512 O O . LEU A 1 72 ? 1.975 -6.117 1.967 1.00 91.69 72 LEU A O 1
ATOM 516 N N . ILE A 1 73 ? 0.680 -4.722 3.171 1.00 92.31 73 ILE A N 1
ATOM 517 C CA . ILE A 1 73 ? 0.390 -3.815 2.051 1.00 92.31 73 ILE A CA 1
ATOM 518 C C . ILE A 1 73 ? 1.683 -3.120 1.597 1.00 92.31 73 ILE A C 1
ATOM 520 O O . ILE A 1 73 ? 1.982 -3.112 0.406 1.00 92.31 73 ILE A O 1
ATOM 524 N N . GLY A 1 74 ? 2.493 -2.616 2.532 1.00 91.12 74 GLY A N 1
ATOM 525 C CA . GLY A 1 74 ? 3.775 -1.972 2.235 1.00 91.12 74 GLY A CA 1
ATOM 526 C C . GLY A 1 74 ? 4.761 -2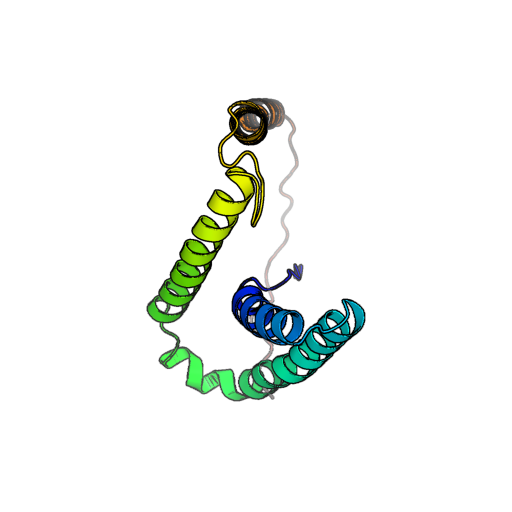.890 1.506 1.00 91.12 74 GLY A C 1
ATOM 527 O O . GLY A 1 74 ? 5.317 -2.500 0.483 1.00 91.12 74 GLY A O 1
ATOM 528 N N . ILE A 1 75 ? 4.924 -4.135 1.963 1.00 93.00 75 ILE A N 1
ATOM 529 C CA . ILE A 1 75 ? 5.793 -5.130 1.308 1.00 93.00 75 ILE A CA 1
ATOM 530 C C . ILE A 1 75 ? 5.325 -5.411 -0.128 1.00 93.00 75 ILE A C 1
ATOM 532 O O . ILE A 1 75 ? 6.141 -5.525 -1.044 1.00 93.00 75 ILE A O 1
ATOM 536 N N . SER A 1 76 ? 4.010 -5.478 -0.344 1.00 89.06 76 SER A N 1
ATOM 537 C CA . SER A 1 76 ? 3.436 -5.682 -1.679 1.00 89.06 76 SER A CA 1
ATOM 538 C C . SER A 1 76 ? 3.715 -4.497 -2.611 1.00 89.06 76 SER A C 1
ATOM 540 O O . SER A 1 76 ? 4.026 -4.699 -3.786 1.00 89.06 76 SER A O 1
ATOM 542 N N . LEU A 1 77 ? 3.659 -3.269 -2.086 1.00 88.31 77 LEU A N 1
ATOM 543 C CA . LEU A 1 77 ? 3.974 -2.058 -2.845 1.00 88.31 77 LEU A CA 1
ATOM 544 C C . LEU A 1 77 ? 5.454 -1.975 -3.204 1.00 88.31 77 LEU A C 1
ATOM 546 O O . LEU A 1 77 ? 5.753 -1.683 -4.353 1.00 88.31 77 LEU A O 1
ATOM 550 N N . ILE A 1 78 ? 6.367 -2.323 -2.290 1.00 90.00 78 ILE A N 1
ATOM 551 C CA . ILE A 1 78 ? 7.812 -2.364 -2.582 1.00 90.00 78 ILE A CA 1
ATOM 552 C C . ILE A 1 78 ? 8.090 -3.246 -3.806 1.00 90.00 78 ILE A C 1
ATOM 554 O O . ILE A 1 78 ? 8.847 -2.860 -4.693 1.00 90.00 78 ILE A O 1
ATOM 558 N N . LYS A 1 79 ? 7.439 -4.411 -3.900 1.00 85.19 79 LYS A N 1
ATOM 559 C CA . LYS A 1 79 ? 7.589 -5.306 -5.055 1.00 85.19 79 LYS A CA 1
ATOM 560 C C . LYS A 1 79 ? 7.136 -4.650 -6.365 1.00 85.19 79 LYS A C 1
ATOM 562 O O . LYS A 1 79 ? 7.820 -4.780 -7.381 1.00 85.19 79 LYS A O 1
ATOM 567 N N . VAL A 1 80 ? 5.997 -3.958 -6.349 1.00 85.44 80 VAL A N 1
ATOM 568 C CA . VAL A 1 80 ? 5.493 -3.213 -7.513 1.00 85.44 80 VAL A CA 1
ATOM 569 C C . VAL A 1 80 ? 6.415 -2.045 -7.862 1.00 85.44 80 VAL A C 1
ATOM 571 O O . VAL A 1 80 ? 6.752 -1.901 -9.029 1.00 85.44 80 VAL A O 1
ATOM 574 N N . SER A 1 81 ? 6.895 -1.283 -6.878 1.00 81.88 81 SER A N 1
ATOM 575 C CA . SER A 1 81 ? 7.814 -0.158 -7.085 1.00 81.88 81 SER A CA 1
ATOM 576 C C . SER A 1 81 ? 9.143 -0.599 -7.693 1.00 81.88 81 SER A C 1
ATOM 578 O O . SER A 1 81 ? 9.614 0.027 -8.633 1.00 81.88 81 SER A O 1
ATOM 580 N N . ILE A 1 82 ? 9.722 -1.712 -7.228 1.00 82.12 82 ILE A N 1
ATOM 581 C CA . ILE A 1 82 ? 10.945 -2.274 -7.827 1.00 82.12 82 ILE A CA 1
ATOM 582 C C . ILE A 1 82 ? 10.687 -2.715 -9.272 1.00 82.12 82 ILE A C 1
ATOM 584 O O . ILE A 1 82 ? 11.538 -2.530 -10.137 1.00 82.12 82 ILE A O 1
ATOM 588 N N . THR A 1 83 ? 9.514 -3.287 -9.547 1.00 80.44 83 THR A N 1
ATOM 589 C CA . THR A 1 83 ? 9.141 -3.707 -10.908 1.00 80.44 83 THR A CA 1
ATOM 590 C C . THR A 1 83 ? 8.966 -2.503 -11.837 1.00 80.44 83 THR A C 1
ATOM 592 O O . THR A 1 83 ? 9.362 -2.564 -12.999 1.00 80.44 83 THR A O 1
ATOM 595 N N . ASP A 1 84 ? 8.404 -1.411 -11.324 1.00 77.75 84 ASP A N 1
ATOM 596 C CA . ASP A 1 84 ? 8.246 -0.146 -12.041 1.00 77.75 84 ASP A CA 1
ATOM 597 C C . ASP A 1 84 ? 9.613 0.506 -12.322 1.00 77.75 84 ASP A C 1
ATOM 599 O O . ASP A 1 84 ? 9.922 0.835 -13.465 1.00 77.75 84 ASP A O 1
ATOM 603 N N . TRP A 1 85 ? 10.507 0.535 -11.326 1.00 68.44 85 TRP A N 1
ATOM 604 C CA . TRP A 1 85 ? 11.892 1.009 -11.471 1.00 68.44 85 TRP A CA 1
ATOM 605 C C . TRP A 1 85 ? 12.741 0.163 -12.426 1.00 68.44 85 TRP A C 1
ATOM 607 O O . TRP A 1 85 ? 13.647 0.679 -13.077 1.00 68.44 85 TRP A O 1
ATOM 617 N N . ALA A 1 86 ? 12.463 -1.137 -12.529 1.00 66.62 86 ALA A N 1
ATOM 618 C CA . ALA A 1 86 ? 13.182 -2.042 -13.422 1.00 66.62 86 ALA A CA 1
ATOM 619 C C . ALA A 1 86 ? 12.783 -1.900 -14.907 1.00 66.62 86 ALA A C 1
ATOM 621 O O . ALA A 1 86 ? 13.402 -2.546 -15.758 1.00 66.62 86 ALA A O 1
ATOM 622 N N . GLY A 1 87 ? 11.789 -1.061 -15.230 1.00 63.47 87 GLY A N 1
ATOM 623 C CA . GLY A 1 87 ? 11.324 -0.809 -16.600 1.00 63.47 87 GLY A CA 1
ATOM 624 C C . GLY A 1 87 ? 9.882 -1.242 -16.885 1.00 63.47 87 GLY A C 1
ATOM 625 O O . GLY A 1 87 ? 9.436 -1.118 -18.021 1.00 63.47 87 GLY A O 1
ATOM 626 N N . GLY A 1 88 ? 9.133 -1.716 -15.884 1.00 63.16 88 GLY A N 1
ATOM 627 C CA . GLY A 1 88 ? 7.717 -2.069 -16.024 1.00 63.16 88 GLY A CA 1
ATOM 628 C C . GLY A 1 88 ? 7.451 -3.462 -16.619 1.00 63.16 88 GLY A C 1
ATOM 629 O O . GLY A 1 88 ? 8.339 -4.156 -17.102 1.00 63.16 88 GLY A O 1
ATOM 630 N N . HIS A 1 89 ? 6.196 -3.921 -16.555 1.00 57.19 89 HIS A N 1
ATOM 631 C CA . HIS A 1 89 ? 5.783 -5.231 -17.087 1.00 57.19 89 HIS A CA 1
ATOM 632 C C . HIS A 1 89 ? 5.810 -5.231 -18.634 1.00 57.19 89 HIS A C 1
ATOM 634 O O . HIS A 1 89 ? 5.017 -4.517 -19.240 1.00 57.19 89 HIS A O 1
ATOM 640 N N . ASN A 1 90 ? 6.619 -6.107 -19.255 1.00 52.75 90 ASN A N 1
ATOM 641 C CA . ASN A 1 90 ? 6.845 -6.252 -20.715 1.00 52.75 90 ASN A CA 1
ATOM 642 C C . ASN A 1 90 ? 7.774 -5.214 -21.391 1.00 52.75 90 ASN A C 1
ATOM 644 O O . ASN A 1 90 ? 7.545 -4.867 -22.547 1.00 52.75 90 ASN A O 1
ATOM 648 N N . ALA A 1 91 ? 8.839 -4.741 -20.738 1.00 48.03 91 ALA A N 1
ATOM 649 C CA . ALA A 1 91 ? 9.883 -3.980 -21.437 1.00 48.03 91 ALA A CA 1
ATOM 650 C C . ALA A 1 91 ? 10.956 -4.900 -22.048 1.00 48.03 91 ALA A C 1
ATOM 652 O O . ALA A 1 91 ? 11.456 -5.808 -21.392 1.00 48.03 91 ALA A O 1
ATOM 653 N N . THR A 1 92 ? 11.342 -4.649 -23.300 1.00 52.19 92 THR A N 1
ATOM 654 C CA . THR A 1 92 ? 12.405 -5.387 -24.013 1.00 52.19 92 THR A CA 1
ATOM 655 C C . THR A 1 92 ? 13.797 -5.152 -23.406 1.00 52.19 92 THR A C 1
ATOM 657 O O . THR A 1 92 ? 14.688 -5.977 -23.572 1.00 52.19 92 THR A O 1
ATOM 660 N N . ASP A 1 93 ? 13.947 -4.068 -22.637 1.00 56.97 93 ASP A N 1
ATOM 661 C CA . ASP A 1 93 ? 15.164 -3.635 -21.945 1.00 56.97 93 ASP A CA 1
ATOM 662 C C . ASP A 1 93 ? 14.957 -3.604 -20.416 1.00 56.97 93 ASP A C 1
ATOM 664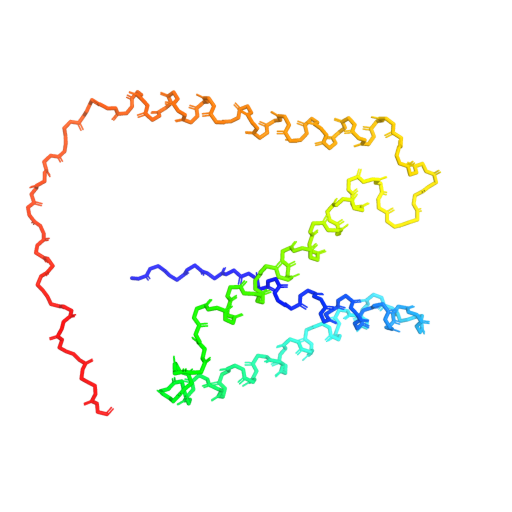 O O . ASP A 1 93 ? 15.148 -2.574 -19.757 1.00 56.97 93 ASP A O 1
ATOM 668 N N . PHE A 1 94 ? 14.522 -4.728 -19.833 1.00 53.34 94 PHE A N 1
ATOM 669 C CA . PHE A 1 94 ? 14.507 -4.902 -18.375 1.00 53.34 94 PHE A CA 1
ATOM 670 C C . PHE A 1 94 ? 15.906 -4.618 -17.811 1.00 53.34 94 PHE A C 1
ATOM 672 O O . PHE A 1 94 ? 16.863 -5.334 -18.105 1.00 53.34 94 PHE A O 1
ATOM 679 N N . GLY A 1 95 ? 16.026 -3.571 -16.992 1.00 53.06 95 GLY A N 1
ATOM 680 C CA . GLY A 1 95 ? 17.296 -3.204 -16.365 1.00 53.06 95 GLY A CA 1
ATOM 681 C C . GLY A 1 95 ? 18.305 -2.477 -17.263 1.00 53.06 95 GLY A C 1
ATOM 682 O O . GLY A 1 95 ? 19.500 -2.536 -16.970 1.00 53.06 95 GLY A O 1
ATOM 683 N N . SER A 1 96 ? 17.875 -1.765 -18.317 1.00 56.81 96 SER A N 1
ATOM 684 C CA . SER A 1 96 ? 18.782 -0.832 -19.007 1.00 56.81 96 SER A CA 1
ATOM 685 C C . SER A 1 96 ? 19.384 0.173 -18.006 1.00 56.81 96 SER A C 1
ATOM 687 O O . SER A 1 96 ? 18.631 0.776 -17.228 1.00 56.81 96 SER A O 1
ATOM 689 N N . PRO A 1 97 ? 20.715 0.407 -18.027 1.00 59.03 97 PRO A N 1
ATOM 690 C CA . PRO A 1 97 ? 21.386 1.357 -17.138 1.00 59.03 97 PRO A CA 1
ATOM 691 C C . PRO A 1 97 ? 20.763 2.756 -17.161 1.00 59.03 97 PRO A C 1
ATOM 693 O O . PRO A 1 97 ? 20.846 3.468 -16.167 1.00 59.03 97 PRO A O 1
ATOM 696 N N . GLY A 1 98 ? 20.110 3.140 -18.266 1.00 61.25 98 GLY A N 1
ATOM 697 C CA . GLY A 1 98 ? 19.409 4.419 -18.398 1.00 61.25 98 GLY A CA 1
ATOM 698 C C . GLY A 1 98 ? 18.155 4.531 -17.525 1.00 61.25 98 GLY A C 1
ATOM 699 O O . GLY A 1 98 ? 17.966 5.551 -16.869 1.00 61.25 98 GLY A O 1
ATOM 700 N N . ASN A 1 99 ? 17.335 3.478 -17.438 1.00 64.44 99 ASN A N 1
ATOM 701 C CA . ASN A 1 99 ? 16.122 3.481 -16.606 1.00 64.44 99 ASN A CA 1
ATOM 702 C C . ASN A 1 99 ? 16.470 3.388 -15.114 1.00 64.44 99 ASN A C 1
ATOM 704 O O . ASN A 1 99 ? 15.872 4.075 -14.286 1.00 64.44 99 ASN A O 1
ATOM 708 N N . LEU A 1 100 ? 17.511 2.618 -14.778 1.00 62.12 100 LEU A N 1
ATOM 709 C CA . LEU A 1 100 ? 18.048 2.557 -13.417 1.00 62.12 100 LEU A CA 1
ATOM 710 C C . LEU A 1 100 ? 18.701 3.882 -12.992 1.00 62.12 100 LEU A C 1
ATOM 712 O O . LEU A 1 100 ? 18.552 4.297 -11.843 1.00 62.12 100 LEU A O 1
ATOM 716 N N . ALA A 1 101 ? 19.398 4.565 -13.907 1.00 63.16 101 ALA A N 1
ATOM 717 C CA . ALA A 1 101 ? 19.974 5.882 -13.654 1.00 63.16 101 ALA A CA 1
ATOM 718 C C . ALA A 1 101 ? 18.899 6.965 -13.486 1.00 63.16 101 ALA A C 1
ATOM 720 O O . ALA A 1 101 ? 19.068 7.832 -12.635 1.00 63.16 101 ALA A O 1
ATOM 721 N N . LEU A 1 102 ? 17.785 6.901 -14.229 1.00 65.12 102 LEU A N 1
ATOM 722 C CA . LEU A 1 102 ? 16.640 7.801 -14.039 1.00 65.12 102 LEU A CA 1
ATOM 723 C C . LEU A 1 102 ? 15.959 7.581 -12.681 1.00 65.12 102 LEU A C 1
ATOM 725 O O . LEU A 1 102 ? 15.739 8.551 -11.961 1.00 65.12 102 LEU A O 1
ATOM 729 N N . GLY A 1 103 ? 15.707 6.329 -12.283 1.00 64.50 103 GLY A N 1
ATOM 730 C CA . GLY A 1 103 ? 15.181 6.026 -10.944 1.00 64.50 103 GLY A CA 1
ATOM 731 C C . GLY A 1 103 ? 16.142 6.442 -9.821 1.00 64.50 103 GLY A C 1
ATOM 732 O O . GLY A 1 103 ? 15.727 6.995 -8.805 1.00 64.50 103 GLY A O 1
ATOM 733 N N . GLY A 1 104 ? 17.450 6.254 -10.021 1.00 68.31 104 GLY A N 1
ATOM 734 C CA . GLY A 1 104 ? 18.482 6.732 -9.099 1.00 68.31 104 GLY A CA 1
ATOM 735 C C . GLY A 1 104 ? 18.578 8.261 -9.029 1.00 68.31 104 GLY A C 1
ATOM 736 O O . GLY A 1 104 ? 18.805 8.799 -7.947 1.00 68.31 104 GLY A O 1
ATOM 737 N N . ALA A 1 105 ? 18.380 8.962 -10.149 1.00 67.62 105 ALA A N 1
ATOM 738 C CA . ALA A 1 105 ? 18.363 10.422 -10.211 1.00 67.62 105 ALA A CA 1
ATOM 739 C C . ALA A 1 105 ? 17.125 11.014 -9.524 1.00 67.62 105 ALA A C 1
ATOM 741 O O . ALA A 1 105 ? 17.258 12.017 -8.828 1.00 67.62 105 ALA A O 1
ATOM 742 N N . ASP A 1 106 ? 15.960 10.378 -9.656 1.00 72.62 106 ASP A N 1
ATOM 743 C CA . ASP A 1 106 ? 14.738 10.756 -8.936 1.00 72.62 106 ASP A CA 1
ATOM 744 C C . ASP A 1 106 ? 14.935 10.645 -7.411 1.00 72.62 106 ASP A C 1
ATOM 746 O O . ASP A 1 106 ? 14.772 11.620 -6.674 1.00 72.62 106 ASP A O 1
ATOM 750 N N . VAL A 1 107 ? 15.460 9.504 -6.945 1.00 70.88 107 VAL A N 1
ATOM 751 C CA . VAL A 1 107 ? 15.808 9.287 -5.527 1.00 70.88 107 VAL A CA 1
ATOM 752 C C . VAL A 1 107 ? 16.892 10.256 -5.040 1.00 70.88 107 VAL A C 1
ATOM 754 O O . VAL A 1 107 ? 16.861 10.712 -3.893 1.00 70.88 107 VAL A O 1
ATOM 757 N N . ALA A 1 108 ? 17.880 10.571 -5.880 1.00 68.12 108 ALA A N 1
ATOM 758 C CA . ALA A 1 108 ? 18.932 11.526 -5.543 1.00 68.12 108 ALA A CA 1
ATOM 759 C C . ALA A 1 108 ? 18.410 12.973 -5.484 1.00 68.12 108 ALA A C 1
ATOM 761 O O . ALA A 1 108 ? 18.869 13.746 -4.641 1.00 68.12 108 ALA A O 1
ATOM 762 N N . GLY A 1 109 ? 17.441 13.325 -6.334 1.00 69.69 109 GLY A N 1
ATOM 763 C CA . GLY A 1 109 ? 16.765 14.621 -6.331 1.00 69.69 109 GLY A CA 1
ATOM 764 C C . GLY A 1 109 ? 15.987 14.866 -5.040 1.00 69.69 109 GLY A C 1
ATOM 765 O O . GLY A 1 109 ? 16.100 15.946 -4.457 1.00 69.69 109 GLY A O 1
ATOM 766 N N . ASP A 1 110 ? 15.294 13.846 -4.532 1.00 66.88 110 ASP A N 1
ATOM 767 C CA . ASP A 1 110 ? 14.558 13.929 -3.264 1.00 66.88 110 ASP A CA 1
ATOM 768 C C . ASP A 1 110 ? 15.497 14.131 -2.058 1.00 66.88 110 ASP A C 1
ATOM 770 O O . ASP A 1 110 ? 15.298 15.030 -1.235 1.00 66.88 110 ASP A O 1
ATOM 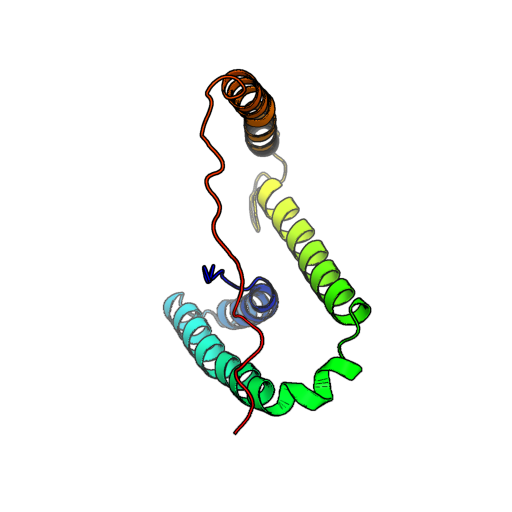774 N N . ARG A 1 111 ? 16.633 13.414 -2.017 1.00 63.53 111 ARG A N 1
ATOM 775 C CA . ARG A 1 111 ? 17.683 13.646 -1.000 1.00 63.53 111 ARG A CA 1
ATOM 776 C C . ARG A 1 111 ? 18.316 15.041 -1.079 1.00 63.53 111 ARG A C 1
ATOM 778 O O . ARG A 1 111 ? 18.880 15.513 -0.092 1.00 63.53 111 ARG A O 1
ATOM 785 N N . GLY A 1 112 ? 18.242 15.703 -2.234 1.00 56.47 112 GLY A N 1
ATOM 786 C CA . GLY A 1 112 ? 18.719 17.072 -2.446 1.00 56.47 112 GLY A CA 1
ATOM 787 C C . GLY A 1 112 ? 17.801 18.158 -1.871 1.00 56.47 112 GLY A C 1
ATOM 788 O O . GLY A 1 112 ? 18.263 19.276 -1.635 1.00 56.47 112 GLY A O 1
ATOM 789 N N . ALA A 1 113 ? 16.532 17.850 -1.582 1.00 57.19 113 ALA A N 1
ATOM 790 C CA . ALA A 1 113 ? 15.579 18.799 -0.996 1.00 57.19 113 ALA A CA 1
ATOM 791 C C . ALA A 1 113 ? 15.685 18.899 0.542 1.00 57.19 113 ALA A C 1
ATOM 793 O O . ALA A 1 113 ? 15.428 19.964 1.116 1.00 57.19 113 ALA A O 1
ATOM 794 N N . GLU A 1 114 ? 16.136 17.833 1.216 1.00 60.22 114 GLU A N 1
ATOM 795 C CA . GLU A 1 114 ? 16.416 17.817 2.662 1.00 60.22 114 GLU A CA 1
ATOM 796 C C . GLU A 1 114 ? 17.384 18.927 3.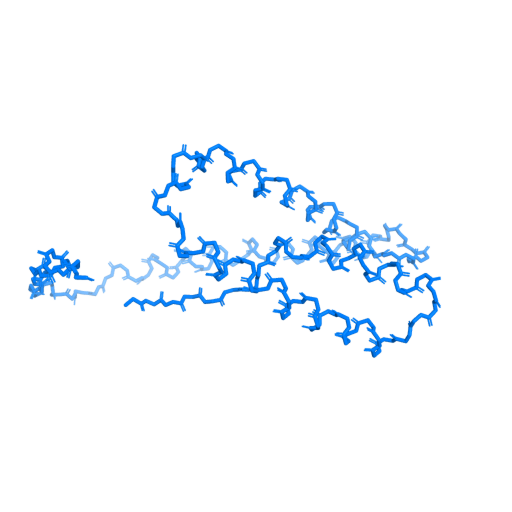137 1.00 60.22 114 GLU A C 1
ATOM 798 O O . GLU A 1 114 ? 17.064 19.617 4.115 1.00 60.22 114 GLU A O 1
ATOM 803 N N . PRO A 1 115 ? 18.539 19.180 2.482 1.00 54.84 115 PRO A N 1
ATOM 804 C CA . PRO A 1 115 ? 19.448 20.244 2.909 1.00 54.84 115 PRO A CA 1
ATOM 805 C C . PRO A 1 115 ? 18.867 21.656 2.722 1.00 54.84 115 PRO A C 1
ATOM 807 O O . PRO A 1 115 ? 19.172 22.543 3.524 1.00 54.84 115 PRO A O 1
ATOM 810 N N . LEU A 1 116 ? 17.987 21.876 1.735 1.00 51.47 116 LEU A N 1
ATOM 811 C CA . LEU A 1 116 ? 17.351 23.179 1.498 1.00 51.47 116 LEU A CA 1
ATOM 812 C C . LEU A 1 116 ? 16.263 23.479 2.546 1.00 51.47 116 LEU A C 1
ATOM 814 O O . LEU A 1 116 ? 16.207 24.585 3.088 1.00 51.47 116 LEU A O 1
ATOM 818 N N . ALA A 1 117 ? 15.450 22.478 2.903 1.00 58.09 117 ALA A N 1
ATOM 819 C CA . ALA A 1 117 ? 14.434 22.594 3.953 1.00 58.09 117 ALA A CA 1
ATOM 820 C C . ALA A 1 117 ? 15.058 22.801 5.345 1.00 58.09 117 ALA A C 1
ATOM 822 O O . ALA A 1 117 ? 14.566 23.606 6.141 1.00 58.09 117 ALA A O 1
ATOM 823 N N . LYS A 1 118 ? 16.187 22.136 5.626 1.00 54.59 118 LYS A N 1
ATOM 824 C CA . LYS A 1 118 ? 16.950 22.326 6.868 1.00 54.59 118 LYS A CA 1
ATOM 825 C C . LYS A 1 118 ? 17.586 23.721 6.953 1.00 54.59 118 LYS A C 1
ATOM 827 O O . LYS A 1 118 ? 17.633 24.295 8.040 1.00 54.59 118 LYS A O 1
ATOM 832 N N . SER A 1 119 ? 18.016 24.289 5.822 1.00 46.72 119 SER A N 1
ATOM 833 C CA . SER A 1 119 ? 18.551 25.657 5.747 1.00 46.72 119 SER A CA 1
ATOM 834 C C . SER A 1 119 ? 17.458 26.728 5.917 1.00 46.72 119 SER A C 1
ATOM 836 O O . SER A 1 119 ? 17.639 27.665 6.695 1.00 46.72 119 SER A O 1
ATOM 838 N N . LEU A 1 120 ? 16.272 26.549 5.316 1.00 54.09 120 LEU A N 1
ATOM 839 C CA . LEU A 1 120 ? 15.120 27.434 5.560 1.00 54.09 120 LEU A CA 1
ATOM 840 C C . LEU A 1 120 ? 14.568 27.325 6.996 1.00 54.09 120 LEU A C 1
ATOM 842 O O . LEU A 1 120 ? 14.183 28.338 7.581 1.00 54.09 120 LEU A O 1
ATOM 846 N N . GLY A 1 121 ? 14.564 26.129 7.594 1.00 51.62 121 GLY A N 1
ATOM 847 C CA . GLY A 1 121 ? 14.156 25.922 8.989 1.00 51.62 121 GLY A CA 1
ATOM 848 C C . GLY A 1 121 ? 15.103 26.560 10.015 1.00 51.62 121 GLY A C 1
ATOM 849 O O . GLY A 1 121 ? 14.659 26.956 11.091 1.00 51.62 121 GLY A O 1
ATOM 850 N N . ALA A 1 122 ? 16.387 26.716 9.675 1.00 50.41 122 ALA A N 1
ATOM 851 C CA . ALA A 1 122 ? 17.372 27.407 10.509 1.00 50.41 122 ALA A CA 1
ATOM 852 C C . ALA A 1 122 ? 17.335 28.942 10.342 1.00 50.41 122 ALA A C 1
ATOM 854 O O . ALA A 1 122 ? 17.599 29.664 11.302 1.00 50.41 122 ALA A O 1
ATOM 855 N N . ALA A 1 123 ? 16.953 29.456 9.167 1.00 49.09 123 ALA A N 1
ATOM 856 C CA . ALA A 1 123 ? 16.811 30.897 8.919 1.00 49.09 123 ALA A CA 1
ATOM 857 C C . ALA A 1 123 ? 15.495 31.504 9.463 1.00 49.09 123 ALA A C 1
ATOM 859 O O . ALA A 1 123 ? 15.384 32.721 9.592 1.00 49.09 123 ALA A O 1
ATOM 860 N N . GLY A 1 124 ? 14.504 30.680 9.831 1.00 44.47 124 GLY A N 1
ATOM 861 C CA . GLY A 1 124 ? 13.236 31.117 10.439 1.00 44.47 124 GLY A CA 1
ATOM 862 C C . GLY A 1 124 ? 13.258 31.308 11.966 1.00 44.47 124 GLY A C 1
ATOM 863 O O . GLY A 1 124 ? 12.221 31.601 12.561 1.00 44.47 124 GLY A O 1
ATOM 864 N N . GLY A 1 125 ? 14.412 31.136 12.619 1.00 43.12 125 GLY A N 1
ATOM 865 C CA . GLY A 1 125 ? 14.580 31.152 14.080 1.00 43.12 125 GLY A CA 1
ATOM 866 C C . GLY A 1 125 ? 14.805 32.529 14.720 1.00 43.12 125 GLY A C 1
ATOM 867 O O . GLY A 1 125 ? 15.509 32.615 15.722 1.00 43.12 125 GLY A O 1
ATOM 868 N N . GLY A 1 126 ? 14.244 33.606 14.165 1.00 43.56 126 GLY A N 1
ATOM 869 C CA . GLY A 1 126 ? 14.475 34.968 14.659 1.00 43.56 126 GLY A CA 1
ATOM 870 C C . GLY A 1 126 ? 13.344 35.933 14.318 1.00 43.56 126 GLY A C 1
ATOM 871 O O . GLY A 1 126 ? 13.507 36.814 13.486 1.00 43.56 126 GLY A O 1
ATOM 872 N N . GLY A 1 127 ? 12.180 35.776 14.949 1.00 41.50 127 GLY A N 1
ATOM 873 C CA . GLY A 1 127 ? 11.057 36.697 14.758 1.00 41.50 127 GLY A CA 1
ATOM 874 C C . GLY A 1 127 ? 9.958 36.472 15.785 1.00 41.50 127 GLY A C 1
ATOM 875 O O . GLY A 1 127 ? 9.120 35.587 15.630 1.00 41.50 127 GLY A O 1
ATOM 876 N N . GLY A 1 128 ? 9.984 37.254 16.864 1.00 51.50 128 GLY A N 1
ATOM 877 C CA . GLY A 1 128 ? 9.058 37.141 17.985 1.00 51.50 128 GLY A CA 1
ATOM 878 C C . GLY A 1 128 ? 7.588 37.232 17.574 1.00 51.50 128 GLY A C 1
ATOM 879 O O . GLY A 1 128 ? 7.154 38.196 16.949 1.00 51.50 128 GLY A O 1
ATOM 880 N N . ARG A 1 129 ? 6.792 36.251 18.009 1.00 43.69 129 ARG A N 1
ATOM 881 C CA . ARG A 1 129 ? 5.329 36.337 18.052 1.00 43.69 129 ARG A CA 1
ATOM 882 C C . ARG A 1 129 ? 4.816 35.802 19.387 1.00 43.69 129 ARG A C 1
ATOM 884 O O . ARG A 1 129 ? 4.564 34.616 19.565 1.00 43.69 129 ARG A O 1
ATOM 891 N N . ASN A 1 130 ? 4.747 36.739 20.331 1.00 44.50 130 ASN A N 1
ATOM 892 C CA . ASN A 1 130 ? 3.721 36.910 21.359 1.00 44.50 130 ASN A CA 1
ATOM 893 C C . ASN A 1 130 ? 2.710 35.745 21.473 1.00 44.50 130 ASN A C 1
ATOM 895 O O . ASN A 1 130 ? 1.685 35.730 20.791 1.00 44.50 130 ASN A O 1
ATOM 899 N N . ARG A 1 131 ? 2.984 34.779 22.365 1.00 43.38 131 ARG A N 1
ATOM 900 C CA . ARG A 1 131 ? 1.987 33.805 22.839 1.00 43.38 131 ARG A CA 1
ATOM 901 C C . ARG A 1 131 ? 1.044 34.491 23.832 1.00 43.38 131 ARG A C 1
ATOM 903 O O . ARG A 1 131 ? 1.105 34.253 25.035 1.00 43.38 131 ARG A O 1
ATOM 910 N N . GLY A 1 132 ? 0.166 35.336 23.298 1.00 40.78 132 GLY A N 1
ATOM 911 C CA . GLY A 1 132 ? -1.084 35.704 23.950 1.00 40.78 132 GLY A CA 1
ATOM 912 C C . GLY A 1 132 ? -1.966 34.462 24.069 1.00 40.78 132 GLY A C 1
ATOM 913 O O . GLY A 1 132 ? -2.116 33.697 23.117 1.00 40.78 132 GLY A O 1
ATOM 914 N N . GLY A 1 133 ? -2.477 34.221 25.274 1.00 50.66 133 GLY A N 1
ATOM 915 C CA . GLY A 1 133 ? -3.193 33.007 25.634 1.00 50.66 133 GLY A CA 1
ATOM 916 C C . GLY A 1 133 ? -4.420 32.724 24.770 1.00 50.66 133 GLY A C 1
ATOM 917 O O . GLY A 1 133 ? -5.249 33.595 24.527 1.00 50.66 133 GLY A O 1
ATOM 918 N N . MET A 1 134 ? -4.589 31.455 24.406 1.00 46.31 134 MET A N 1
ATOM 919 C CA . MET A 1 134 ? -5.868 30.940 23.944 1.00 46.31 134 MET A CA 1
ATOM 920 C C . MET A 1 134 ? -6.145 29.624 24.663 1.00 46.31 134 MET A C 1
ATOM 922 O O . MET A 1 134 ? -5.557 28.576 24.408 1.00 46.31 134 MET A O 1
ATOM 926 N N . ARG A 1 135 ? -7.012 29.768 25.665 1.00 47.03 135 ARG A N 1
ATOM 927 C CA . ARG A 1 135 ? -7.673 28.731 26.446 1.00 47.03 135 ARG A CA 1
ATOM 928 C C . ARG A 1 135 ? -8.228 27.636 25.531 1.00 47.03 135 ARG A C 1
ATOM 930 O O . ARG A 1 135 ? -9.243 27.852 24.882 1.00 47.03 135 ARG A O 1
ATOM 937 N N . CYS A 1 136 ? -7.685 26.428 25.619 1.00 42.75 136 CYS A N 1
ATOM 938 C CA . CYS A 1 136 ? -8.434 25.210 25.309 1.00 42.75 136 CYS A CA 1
ATOM 939 C C . CYS A 1 136 ? -9.109 24.696 26.591 1.00 42.75 136 CYS A C 1
ATOM 941 O O . CYS A 1 136 ? -8.765 23.645 27.121 1.00 42.75 136 CYS A O 1
ATOM 943 N N . ARG A 1 137 ? -10.059 25.477 27.125 1.00 51.41 137 ARG A N 1
ATOM 944 C CA . ARG A 1 137 ? -11.140 24.946 27.971 1.00 51.41 137 ARG A CA 1
ATOM 945 C C . ARG A 1 137 ? -12.305 24.655 27.027 1.00 51.41 137 ARG A C 1
ATOM 947 O O . ARG A 1 137 ? -12.822 25.605 26.450 1.00 51.41 137 ARG A O 1
ATOM 954 N N . GLY A 1 138 ? -12.731 23.397 26.906 1.00 48.66 138 GLY A N 1
ATOM 955 C CA . GLY A 1 138 ? -14.057 23.088 26.349 1.00 48.66 138 GLY A CA 1
ATOM 956 C C . GLY A 1 138 ? -14.145 22.015 25.264 1.00 48.66 138 GLY A C 1
ATOM 957 O O . GLY A 1 138 ? -14.889 22.206 24.314 1.00 48.66 138 GLY A O 1
ATOM 958 N N . LEU A 1 139 ? -13.452 20.883 25.403 1.00 55.09 139 LEU A N 1
ATOM 959 C CA . LEU A 1 139 ? -13.742 19.673 24.617 1.00 55.09 139 LEU A CA 1
ATOM 960 C C . LEU A 1 139 ? -13.847 18.454 25.549 1.00 55.09 139 LEU A C 1
ATOM 962 O O . LEU A 1 139 ? -13.178 17.449 25.370 1.00 55.09 139 LEU A O 1
ATOM 966 N N . ASP A 1 140 ? -14.683 18.597 26.581 1.00 51.94 140 ASP A N 1
ATOM 967 C CA . ASP A 1 140 ? -15.119 17.516 27.479 1.00 51.94 140 ASP A CA 1
ATOM 968 C C . ASP A 1 140 ? -16.569 17.780 27.941 1.00 51.94 140 ASP A C 1
ATOM 970 O O . ASP A 1 140 ? -16.841 18.029 29.115 1.00 51.94 140 ASP A O 1
ATOM 974 N N . ARG A 1 141 ? -17.512 17.904 26.984 1.00 56.59 141 ARG A N 1
ATOM 975 C CA . ARG A 1 141 ? -18.960 18.003 27.285 1.00 56.59 141 ARG A CA 1
ATOM 976 C C . ARG A 1 141 ? -19.896 17.807 26.078 1.00 56.59 141 ARG A C 1
ATOM 978 O O . ARG A 1 141 ? -20.656 18.700 25.724 1.00 56.59 141 ARG A O 1
ATOM 985 N N . SER A 1 142 ? -19.845 16.642 25.435 1.00 47.81 142 SER A N 1
ATOM 986 C CA . SER A 1 142 ? -20.922 16.159 24.548 1.00 47.81 142 SER A CA 1
ATOM 987 C C . SER A 1 142 ? -20.730 14.644 24.350 1.00 47.81 142 SER A C 1
ATOM 989 O O . SER A 1 142 ? -20.055 14.225 23.420 1.00 47.81 142 SER A O 1
ATOM 991 N N . SER A 1 143 ? -20.987 13.776 25.338 1.00 47.41 143 SER A N 1
ATOM 992 C CA . SER A 1 143 ? -22.315 13.265 25.743 1.00 47.41 143 SER A CA 1
ATOM 993 C C . SER A 1 143 ? -23.275 13.180 24.549 1.00 47.41 143 SER A C 1
ATOM 995 O O . SER A 1 143 ? -23.761 14.211 24.097 1.00 47.41 143 SER A O 1
ATOM 997 N N . ALA A 1 144 ? -23.426 12.020 23.905 1.00 47.69 144 ALA A N 1
ATOM 998 C CA . ALA A 1 144 ? -24.109 10.832 24.438 1.00 47.69 144 ALA A CA 1
ATOM 999 C C . ALA A 1 144 ? -25.572 11.155 24.782 1.00 47.69 144 ALA A C 1
ATOM 1001 O O . ALA A 1 144 ? -25.926 11.376 25.937 1.00 47.69 144 ALA A O 1
ATOM 1002 N N . THR A 1 145 ? -26.368 11.202 23.720 1.00 46.72 145 THR A N 1
ATOM 1003 C CA . THR A 1 145 ? -27.784 10.824 23.661 1.00 46.72 145 THR A CA 1
ATOM 1004 C C . THR A 1 145 ? -27.908 9.824 22.529 1.00 46.72 145 THR A C 1
ATOM 1006 O O . THR A 1 145 ? -27.186 10.028 21.523 1.00 46.72 145 THR A O 1
#

pLDDT: mean 70.6, std 15.95, range [40.78, 93.44]

Secondary structure (DSSP, 8-state):
--------GGGHHHHHHHHHHHHHTT--HHHHHHHHHHHHHHHHHHHHHHHTTHHHHTTT--HHHHHHHHHHHHHHHHHHHHHHHTT-TT-TTTT-HHHHHHHHHHHHHHHHHHHHHHHHHHHT--------------SS-----

Organism: Enterobacter agglomerans (NCBI:txid549)

InterPro domains:
  IPR006043 Nucleobase cation symporter 2 family [PF00860] (4-102)